Protein AF-A0A352KAQ6-F1 (afdb_monomer_lite)

Sequence (75 aa):
MSPSDDPVGHDIERLLRIMARLRGPDGCPWDQVQTFATIAPYTIEEAYEVADAIATDDMPALKDELGDLLLQVVY

Structure (mmCIF, N/CA/C/O backbone):
data_AF-A0A352KAQ6-F1
#
_entry.id   AF-A0A352KAQ6-F1
#
loop_
_atom_site.group_PDB
_atom_site.id
_atom_site.type_symbol
_atom_site.label_atom_id
_atom_site.label_alt_id
_atom_site.label_comp_id
_atom_site.label_asym_id
_atom_site.label_entity_id
_atom_site.label_seq_id
_atom_site.pdbx_PDB_ins_code
_atom_site.Cartn_x
_atom_site.Cartn_y
_atom_site.Cartn_z
_atom_site.occupancy
_atom_site.B_iso_or_equiv
_atom_site.auth_seq_id
_atom_site.auth_comp_id
_atom_site.auth_asym_id
_atom_site.auth_atom_id
_atom_site.pdbx_PDB_model_num
ATOM 1 N N . MET A 1 1 ? -9.743 30.000 -4.735 1.00 49.31 1 MET A N 1
ATOM 2 C CA . MET A 1 1 ? -8.729 28.973 -4.433 1.00 49.31 1 MET A CA 1
ATOM 3 C C . MET A 1 1 ? -8.278 28.395 -5.751 1.00 49.31 1 MET A C 1
ATOM 5 O O . MET A 1 1 ? -9.130 27.955 -6.516 1.00 49.31 1 MET A O 1
ATOM 9 N N . SER A 1 2 ? -6.990 28.520 -6.056 1.00 49.06 2 SER A N 1
ATOM 10 C CA . SER A 1 2 ? -6.406 27.913 -7.250 1.00 49.06 2 SER A CA 1
ATOM 11 C C . SER A 1 2 ? -6.144 26.426 -6.977 1.00 49.06 2 SER A C 1
ATOM 13 O O . SER A 1 2 ? -5.889 26.075 -5.826 1.00 49.06 2 SER A O 1
ATOM 15 N N . PRO A 1 3 ? -6.153 25.548 -7.996 1.00 55.69 3 PRO A N 1
ATOM 16 C CA . PRO A 1 3 ? -5.837 24.121 -7.836 1.00 55.69 3 PRO A CA 1
ATOM 17 C C . PRO A 1 3 ? -4.449 23.850 -7.225 1.00 55.69 3 PRO A C 1
ATOM 19 O O . PRO A 1 3 ? -4.169 22.743 -6.790 1.00 55.69 3 PRO A O 1
ATOM 22 N N . SER A 1 4 ? -3.576 24.862 -7.201 1.00 56.38 4 SER A N 1
ATOM 23 C CA . SER A 1 4 ? -2.234 24.832 -6.619 1.00 56.38 4 SER A CA 1
ATOM 24 C C . SER A 1 4 ? -2.189 24.967 -5.092 1.00 56.38 4 SER A C 1
ATOM 26 O O . SER A 1 4 ? -1.133 24.720 -4.516 1.00 56.38 4 SER A O 1
ATOM 28 N N . ASP A 1 5 ? -3.293 25.357 -4.445 1.00 58.91 5 ASP A N 1
ATOM 29 C CA . ASP A 1 5 ? -3.350 25.642 -3.000 1.00 58.91 5 ASP A CA 1
ATOM 30 C C . ASP A 1 5 ? -4.012 24.515 -2.182 1.00 58.91 5 ASP A C 1
ATOM 32 O O . ASP A 1 5 ? -4.293 24.706 -1.000 1.00 58.91 5 ASP A O 1
ATOM 36 N N . ASP A 1 6 ? -4.299 23.359 -2.794 1.00 57.25 6 ASP A N 1
ATOM 37 C CA . ASP A 1 6 ? -4.902 22.213 -2.105 1.00 57.25 6 ASP A CA 1
ATOM 38 C C . ASP A 1 6 ? -3.811 21.295 -1.520 1.00 57.25 6 ASP A C 1
ATOM 40 O O . ASP A 1 6 ? -3.145 20.588 -2.283 1.00 57.25 6 ASP A O 1
ATOM 44 N N . PRO A 1 7 ? -3.597 21.279 -0.189 1.00 56.41 7 PRO A N 1
ATOM 45 C CA . PRO A 1 7 ? -2.555 20.458 0.425 1.00 56.41 7 PRO A CA 1
ATOM 46 C C . PRO A 1 7 ? -2.729 18.959 0.129 1.00 56.41 7 PRO A C 1
ATOM 48 O O . PRO A 1 7 ? -1.732 18.256 -0.007 1.00 56.41 7 PRO A O 1
ATOM 51 N N . VAL A 1 8 ? -3.963 18.481 -0.078 1.00 56.31 8 VAL A N 1
ATOM 52 C CA . VAL A 1 8 ? -4.242 17.060 -0.356 1.00 56.31 8 VAL A CA 1
ATOM 53 C C . VAL A 1 8 ? -3.741 16.646 -1.745 1.00 56.31 8 VAL A C 1
ATOM 55 O O . VAL A 1 8 ? -3.210 15.547 -1.918 1.00 56.31 8 VAL A O 1
ATOM 58 N N . GLY A 1 9 ? -3.854 17.538 -2.736 1.00 59.41 9 GLY A N 1
ATOM 59 C CA . GLY A 1 9 ? -3.354 17.296 -4.092 1.00 59.41 9 GLY A CA 1
ATOM 60 C C . GLY A 1 9 ? -1.831 17.141 -4.147 1.00 59.41 9 GLY A C 1
ATOM 61 O O . GLY A 1 9 ? -1.321 16.324 -4.916 1.00 59.41 9 GLY A O 1
ATOM 62 N N . HIS A 1 10 ? -1.104 17.863 -3.287 1.00 68.31 10 HIS A N 1
ATOM 63 C CA . HIS A 1 10 ? 0.358 17.770 -3.181 1.00 68.31 10 HIS A CA 1
ATOM 64 C C . HIS A 1 10 ? 0.827 16.453 -2.549 1.00 68.31 10 HIS A C 1
ATOM 66 O O . HIS A 1 10 ? 1.873 15.923 -2.940 1.00 68.31 10 HIS A O 1
ATOM 72 N N . ASP A 1 11 ? 0.057 15.900 -1.610 1.00 83.00 11 ASP A N 1
ATOM 73 C CA . ASP A 1 11 ? 0.450 14.715 -0.842 1.00 83.00 11 ASP A CA 1
ATOM 74 C C . ASP A 1 11 ? 0.341 13.418 -1.654 1.00 83.00 11 ASP A C 1
ATOM 76 O O . ASP A 1 11 ? 1.279 12.614 -1.660 1.00 83.00 11 ASP A O 1
ATOM 80 N N . ILE A 1 12 ? -0.737 13.241 -2.427 1.00 90.56 12 ILE A N 1
ATOM 81 C CA . ILE A 1 12 ? -0.868 12.082 -3.326 1.00 90.56 12 ILE A CA 1
ATOM 82 C C . ILE A 1 12 ? 0.136 12.164 -4.477 1.00 90.56 12 ILE A C 1
ATOM 84 O O . ILE A 1 12 ? 0.762 11.164 -4.825 1.00 90.56 12 ILE A O 1
ATOM 88 N N . GLU A 1 13 ? 0.373 13.351 -5.039 1.00 92.94 13 GLU A N 1
ATOM 89 C CA . GLU A 1 13 ? 1.398 13.518 -6.073 1.00 92.94 13 GLU A CA 1
ATOM 90 C C . GLU A 1 13 ? 2.800 13.193 -5.530 1.00 92.94 13 GLU A C 1
ATOM 92 O O . GLU A 1 13 ? 3.625 12.571 -6.206 1.00 92.94 13 GLU A O 1
ATOM 97 N N . ARG A 1 14 ? 3.082 13.570 -4.277 1.00 93.31 14 ARG A N 1
ATOM 98 C CA . ARG A 1 14 ? 4.316 13.176 -3.593 1.00 93.31 14 ARG A CA 1
ATOM 99 C C . ARG A 1 14 ? 4.409 11.659 -3.437 1.00 93.31 14 ARG A C 1
ATOM 101 O O . ARG A 1 14 ? 5.479 11.122 -3.718 1.00 93.31 14 ARG A O 1
ATOM 108 N N . LEU A 1 15 ? 3.332 10.982 -3.043 1.00 94.56 15 LEU A N 1
ATOM 109 C CA . LEU A 1 15 ? 3.297 9.524 -2.929 1.00 94.56 15 LEU A CA 1
ATOM 110 C C . LEU A 1 15 ? 3.550 8.835 -4.284 1.00 94.56 15 LEU A C 1
ATOM 112 O O . LEU A 1 15 ? 4.417 7.968 -4.374 1.00 94.56 15 LEU A O 1
ATOM 116 N N . LEU A 1 16 ? 2.903 9.295 -5.360 1.00 95.62 16 LEU A N 1
ATOM 117 C CA . LEU A 1 16 ? 3.129 8.793 -6.723 1.00 95.62 16 LEU A CA 1
ATOM 118 C C . LEU A 1 16 ? 4.591 8.965 -7.165 1.00 95.62 16 LEU A C 1
ATOM 120 O O . LEU A 1 16 ? 5.186 8.049 -7.733 1.00 95.62 16 LEU A O 1
ATOM 124 N N . ARG A 1 17 ? 5.209 10.118 -6.868 1.00 95.62 17 ARG A N 1
ATOM 125 C CA . ARG A 1 17 ? 6.638 10.355 -7.149 1.00 95.62 17 ARG A CA 1
ATOM 126 C C . ARG A 1 17 ? 7.552 9.424 -6.354 1.00 95.62 17 ARG A C 1
ATOM 128 O O . ARG A 1 17 ? 8.584 9.008 -6.878 1.00 95.62 17 ARG A O 1
ATOM 135 N N . ILE A 1 18 ? 7.201 9.111 -5.106 1.00 95.06 18 ILE A N 1
ATOM 136 C CA . ILE A 1 18 ? 7.947 8.151 -4.284 1.00 95.06 18 ILE A CA 1
ATOM 137 C C . ILE A 1 18 ? 7.856 6.756 -4.906 1.00 95.06 18 ILE A C 1
ATOM 139 O O . ILE A 1 18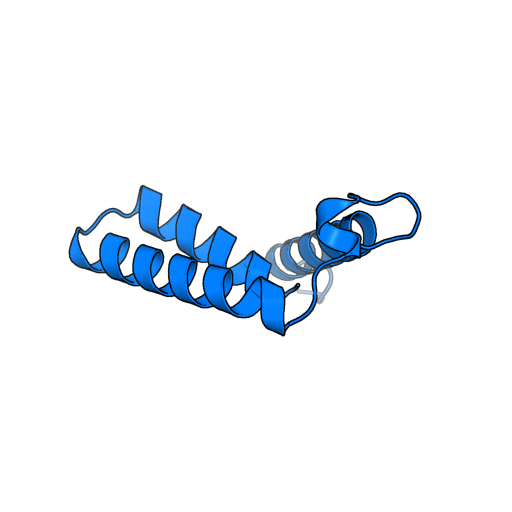 ? 8.901 6.157 -5.147 1.00 95.06 18 ILE A O 1
ATOM 143 N N . MET A 1 19 ? 6.657 6.281 -5.251 1.00 96.81 19 MET A N 1
ATOM 144 C CA . MET A 1 19 ? 6.473 4.964 -5.875 1.00 96.81 19 MET A CA 1
ATOM 145 C C . MET A 1 19 ? 7.223 4.856 -7.211 1.00 96.81 19 MET A C 1
ATOM 147 O O . MET A 1 19 ? 7.985 3.914 -7.434 1.00 96.81 19 MET A O 1
ATOM 151 N N . ALA A 1 20 ? 7.122 5.881 -8.064 1.00 96.75 20 ALA A N 1
ATOM 152 C CA . ALA A 1 20 ? 7.865 5.939 -9.323 1.00 96.75 20 ALA A CA 1
ATOM 153 C C . ALA A 1 20 ? 9.388 5.874 -9.110 1.00 96.75 20 ALA A C 1
ATOM 155 O O . ALA A 1 20 ? 10.102 5.252 -9.897 1.00 96.75 20 ALA A O 1
ATOM 156 N N . ARG A 1 21 ? 9.901 6.493 -8.037 1.00 96.94 21 ARG A N 1
ATOM 157 C CA . ARG A 1 21 ? 11.320 6.414 -7.671 1.00 96.94 21 ARG A CA 1
ATOM 158 C C . ARG A 1 21 ? 11.703 5.025 -7.160 1.00 96.94 21 ARG A C 1
ATOM 160 O O . ARG A 1 21 ? 12.756 4.530 -7.550 1.00 96.94 21 ARG A O 1
ATOM 167 N N . LEU A 1 22 ? 10.879 4.407 -6.314 1.00 97.19 22 LEU A N 1
ATOM 168 C CA . LEU A 1 22 ? 11.124 3.065 -5.773 1.00 97.19 22 LEU A CA 1
ATOM 169 C C . LEU A 1 22 ? 11.165 2.000 -6.874 1.00 97.19 22 LEU A C 1
ATOM 171 O O . LEU A 1 22 ? 12.013 1.116 -6.821 1.00 97.19 22 LEU A O 1
ATOM 175 N N . ARG A 1 23 ? 10.326 2.129 -7.905 1.00 96.44 23 ARG A N 1
ATOM 176 C CA . ARG A 1 23 ? 10.265 1.197 -9.045 1.00 96.44 23 ARG A CA 1
ATOM 177 C C . ARG A 1 23 ? 11.153 1.594 -10.232 1.00 96.44 23 ARG A C 1
ATOM 179 O O . ARG A 1 23 ? 11.208 0.876 -11.228 1.00 96.44 23 ARG A O 1
ATOM 186 N N . GLY A 1 24 ? 11.826 2.742 -10.151 1.00 97.06 24 GLY A N 1
ATOM 187 C CA . GLY A 1 24 ? 12.727 3.230 -11.193 1.00 97.06 24 GLY A CA 1
ATOM 188 C C . GLY A 1 24 ? 14.030 2.419 -11.292 1.00 97.06 24 GLY A C 1
ATOM 189 O O . GLY A 1 24 ? 14.305 1.599 -10.419 1.00 97.06 24 GLY A O 1
ATOM 190 N N . PRO A 1 25 ? 14.873 2.671 -12.314 1.00 96.25 25 PRO A N 1
ATOM 191 C CA . PRO A 1 25 ? 16.118 1.925 -12.550 1.00 96.25 25 PRO A CA 1
ATOM 192 C C . PRO A 1 25 ? 17.082 1.882 -11.352 1.00 96.25 25 PRO A C 1
ATOM 194 O O . PRO A 1 25 ? 17.679 0.846 -11.080 1.00 96.25 25 PRO A O 1
ATOM 197 N N . ASP A 1 26 ? 17.175 2.984 -10.603 1.00 95.88 26 ASP A N 1
ATOM 198 C CA . ASP A 1 26 ? 18.007 3.115 -9.394 1.00 95.88 26 ASP A CA 1
ATOM 199 C C . ASP A 1 26 ? 17.190 2.940 -8.096 1.00 95.88 26 ASP A C 1
ATOM 201 O O . ASP A 1 26 ? 17.568 3.419 -7.024 1.00 95.88 26 ASP A O 1
ATOM 205 N N . GLY A 1 27 ? 16.007 2.335 -8.218 1.00 95.62 27 GLY A N 1
ATOM 206 C CA . GLY A 1 27 ? 15.049 2.140 -7.140 1.00 95.62 27 GLY A CA 1
ATOM 207 C C . GLY A 1 27 ? 15.366 0.950 -6.231 1.00 95.62 27 GLY A C 1
ATOM 208 O O . GLY A 1 27 ? 16.440 0.352 -6.277 1.00 95.62 27 GLY A O 1
ATOM 209 N N . CYS A 1 28 ? 14.402 0.585 -5.396 1.00 97.25 28 CYS A N 1
ATOM 210 C CA . CYS A 1 28 ? 14.502 -0.560 -4.504 1.00 97.25 28 CYS A CA 1
ATOM 211 C C . CYS A 1 28 ? 14.425 -1.873 -5.311 1.00 97.25 28 CYS A C 1
ATOM 213 O O . CYS A 1 28 ? 13.445 -2.081 -6.030 1.00 97.25 28 CYS A O 1
ATOM 215 N N . PRO A 1 29 ? 15.396 -2.801 -5.184 1.00 97.44 29 PRO A N 1
ATOM 216 C CA . PRO A 1 29 ? 15.363 -4.065 -5.921 1.00 97.44 29 PRO A CA 1
ATOM 217 C C . PRO A 1 29 ? 14.123 -4.913 -5.631 1.00 97.44 29 PRO A C 1
ATOM 219 O O . PRO A 1 29 ? 13.655 -5.625 -6.514 1.00 97.44 29 PRO A O 1
ATOM 222 N N . TRP A 1 30 ? 13.588 -4.835 -4.407 1.00 96.62 30 TRP A N 1
ATOM 223 C CA . TRP A 1 30 ? 12.369 -5.551 -4.040 1.00 96.62 30 TRP A CA 1
ATOM 224 C C . TRP A 1 30 ? 11.161 -5.007 -4.803 1.00 96.62 30 TRP A C 1
AT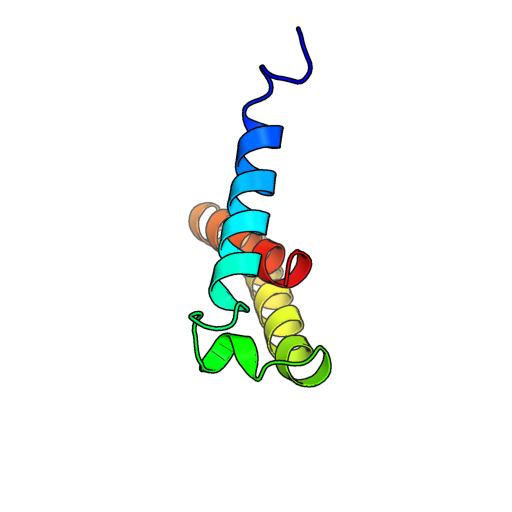OM 226 O O . TRP A 1 30 ? 10.419 -5.808 -5.360 1.00 96.62 30 TRP A O 1
ATOM 236 N N . ASP A 1 31 ? 11.017 -3.681 -4.912 1.00 96.75 31 ASP A N 1
ATOM 237 C CA . ASP A 1 31 ? 9.899 -3.037 -5.616 1.00 96.75 31 ASP A CA 1
ATOM 238 C C . ASP A 1 31 ? 9.956 -3.224 -7.138 1.00 96.75 31 ASP A C 1
ATOM 240 O O . ASP A 1 31 ? 8.933 -3.375 -7.809 1.00 96.75 31 ASP A O 1
ATOM 244 N N . GLN A 1 32 ? 11.163 -3.253 -7.710 1.00 96.94 32 GLN A N 1
ATOM 245 C CA . GLN A 1 32 ? 11.352 -3.439 -9.151 1.00 96.94 32 GLN A CA 1
ATOM 246 C C . GLN A 1 32 ? 10.865 -4.806 -9.649 1.00 96.94 32 GLN A C 1
ATOM 248 O O . GLN A 1 32 ? 10.405 -4.915 -10.786 1.00 96.94 32 GLN A O 1
ATOM 253 N N . VAL A 1 33 ? 10.971 -5.852 -8.823 1.00 96.94 33 VAL A N 1
ATOM 254 C CA . VAL A 1 33 ? 10.605 -7.223 -9.220 1.00 96.94 33 VAL A CA 1
ATOM 255 C C . VAL A 1 33 ? 9.138 -7.563 -8.953 1.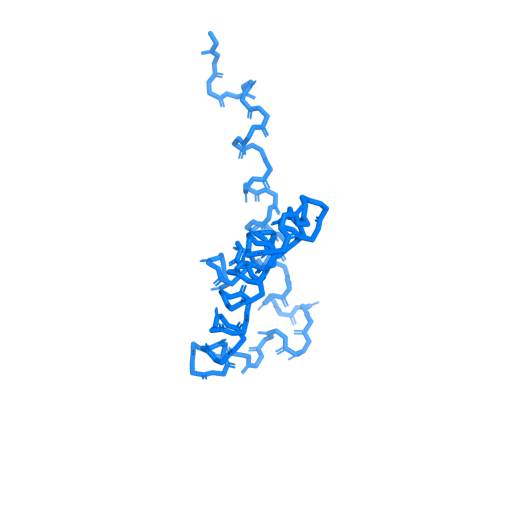00 96.94 33 VAL A C 1
ATOM 257 O O . VAL A 1 33 ? 8.687 -8.636 -9.356 1.00 96.94 33 VAL A O 1
ATOM 260 N N . GLN A 1 34 ? 8.385 -6.678 -8.292 1.00 97.94 34 GLN A N 1
ATOM 261 C CA . GLN A 1 34 ? 6.983 -6.937 -7.983 1.00 97.94 34 GLN A CA 1
ATOM 262 C C . GLN A 1 34 ? 6.086 -6.852 -9.222 1.00 97.94 34 GLN A C 1
ATOM 264 O O . GLN A 1 34 ? 6.263 -6.033 -10.129 1.00 97.94 34 GLN A O 1
ATOM 269 N N . THR A 1 35 ? 5.055 -7.690 -9.219 1.00 96.81 35 THR A N 1
ATOM 270 C CA . THR A 1 35 ? 3.965 -7.723 -10.196 1.00 96.81 35 THR A CA 1
ATOM 271 C C . THR A 1 35 ? 2.633 -7.626 -9.459 1.00 96.81 35 THR A C 1
ATOM 273 O O . THR A 1 35 ? 2.569 -7.886 -8.261 1.00 96.81 35 THR A O 1
ATOM 276 N N . PHE A 1 36 ? 1.530 -7.361 -10.162 1.00 96.69 36 PHE A N 1
ATOM 277 C CA . PHE A 1 36 ? 0.208 -7.386 -9.521 1.00 96.69 36 PHE A CA 1
ATOM 278 C C . PHE A 1 36 ? -0.104 -8.727 -8.838 1.00 96.69 36 PHE A C 1
ATOM 280 O O . PHE A 1 36 ? -0.785 -8.750 -7.820 1.00 96.69 36 PHE A O 1
ATOM 287 N N . ALA A 1 37 ? 0.433 -9.841 -9.350 1.00 98.25 37 ALA A N 1
ATOM 288 C CA . ALA A 1 37 ? 0.255 -11.149 -8.728 1.00 98.25 37 ALA A CA 1
ATOM 289 C C . ALA A 1 37 ? 1.017 -11.287 -7.400 1.00 98.25 37 ALA A C 1
ATOM 291 O O . ALA A 1 37 ? 0.526 -11.956 -6.495 1.00 98.25 37 ALA A O 1
ATOM 292 N N . THR A 1 38 ? 2.197 -10.670 -7.275 1.00 97.62 38 THR A N 1
ATOM 293 C CA . THR A 1 38 ? 2.978 -10.709 -6.029 1.00 97.62 38 THR A CA 1
ATOM 294 C C . THR A 1 38 ? 2.488 -9.684 -5.013 1.00 97.62 38 THR A C 1
ATOM 296 O O . THR A 1 38 ? 2.616 -9.939 -3.825 1.00 97.62 38 THR A O 1
ATOM 299 N N . ILE A 1 39 ? 1.871 -8.584 -5.464 1.00 98.00 39 ILE A N 1
ATOM 300 C CA . ILE A 1 39 ? 1.282 -7.548 -4.599 1.00 98.00 39 ILE A CA 1
ATOM 301 C C . ILE A 1 39 ? -0.097 -7.930 -4.050 1.00 98.00 39 ILE A C 1
ATOM 303 O O . ILE A 1 39 ? -0.407 -7.605 -2.909 1.00 98.00 39 ILE A O 1
ATOM 307 N N . ALA A 1 40 ? -0.903 -8.674 -4.814 1.00 98.12 40 ALA A N 1
ATOM 308 C CA . ALA A 1 40 ? -2.251 -9.085 -4.414 1.00 98.12 40 ALA A CA 1
ATOM 309 C C . ALA A 1 40 ? -2.397 -9.625 -2.971 1.00 98.12 40 ALA A C 1
ATOM 311 O O . ALA A 1 40 ? -3.341 -9.201 -2.304 1.00 98.12 40 ALA A O 1
ATOM 312 N N . PRO A 1 41 ? -1.536 -10.533 -2.459 1.00 98.12 41 PRO A N 1
ATOM 313 C CA . PRO A 1 41 ? -1.654 -10.992 -1.074 1.00 98.12 41 PRO A CA 1
ATOM 314 C C . PRO A 1 41 ? -1.478 -9.862 -0.054 1.00 98.12 41 PRO A C 1
ATOM 316 O O . PRO A 1 41 ? -2.268 -9.800 0.880 1.00 98.12 41 PRO A O 1
ATOM 319 N N . TYR A 1 42 ? -0.533 -8.943 -0.272 1.00 97.62 42 TYR A N 1
ATOM 320 C CA . TYR A 1 42 ? -0.325 -7.791 0.608 1.00 97.62 42 TYR A CA 1
ATOM 321 C C . TYR A 1 42 ? -1.544 -6.867 0.585 1.00 97.62 42 TYR A C 1
ATOM 323 O O . TYR A 1 42 ? -2.063 -6.513 1.627 1.00 97.62 42 TYR A O 1
ATOM 331 N N . THR A 1 43 ? -2.116 -6.575 -0.590 1.00 97.94 43 THR A N 1
ATOM 332 C CA . THR A 1 43 ? -3.357 -5.775 -0.669 1.00 97.94 43 THR A CA 1
ATOM 333 C C . THR A 1 43 ? -4.515 -6.382 0.130 1.00 97.94 43 THR A C 1
ATOM 335 O O . THR A 1 43 ? -5.341 -5.653 0.674 1.00 97.94 43 THR A O 1
ATOM 338 N N . ILE A 1 44 ? -4.607 -7.714 0.176 1.00 98.44 44 ILE A N 1
ATOM 339 C CA . ILE A 1 44 ? -5.626 -8.411 0.967 1.00 98.44 44 ILE A CA 1
ATOM 340 C C . ILE A 1 44 ? -5.320 -8.301 2.466 1.00 98.44 44 ILE A C 1
ATOM 342 O O . ILE A 1 44 ? -6.250 -8.085 3.238 1.00 98.44 44 ILE A O 1
ATOM 346 N N . GLU A 1 45 ? -4.056 -8.450 2.861 1.00 98.62 45 GLU A N 1
ATOM 347 C CA . GLU A 1 45 ? -3.584 -8.322 4.247 1.00 98.62 45 GLU A CA 1
ATOM 348 C C . GLU A 1 45 ? -3.931 -6.945 4.828 1.00 98.62 45 GLU A C 1
ATOM 350 O O . GLU A 1 45 ? -4.727 -6.884 5.764 1.00 98.62 45 GLU A O 1
ATOM 355 N N . GLU A 1 46 ? -3.516 -5.863 4.164 1.00 98.44 46 GLU A N 1
ATOM 356 C CA . GLU A 1 46 ? -3.806 -4.483 4.592 1.00 98.44 46 GLU A CA 1
ATOM 357 C C . GLU A 1 46 ? -5.320 -4.223 4.725 1.00 98.44 46 GLU A C 1
ATOM 359 O O . GLU A 1 46 ? -5.800 -3.533 5.623 1.00 98.44 46 GLU A O 1
ATOM 364 N N . ALA A 1 47 ? -6.131 -4.801 3.829 1.00 98.69 47 ALA A N 1
ATOM 365 C CA . ALA A 1 47 ? -7.585 -4.657 3.893 1.00 98.69 47 ALA A CA 1
ATOM 366 C C . ALA A 1 47 ? -8.195 -5.362 5.118 1.00 98.69 47 ALA A C 1
ATOM 368 O O . ALA A 1 47 ? -9.203 -4.892 5.659 1.00 98.69 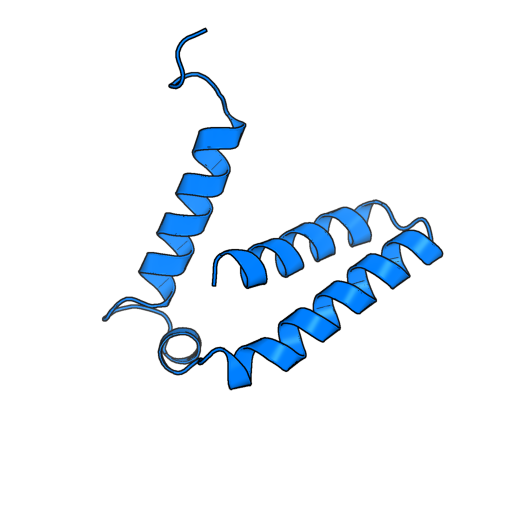47 ALA A O 1
ATOM 369 N N . TYR A 1 48 ? -7.612 -6.483 5.552 1.00 98.75 48 TYR A N 1
ATOM 370 C CA . TYR A 1 48 ? -8.006 -7.143 6.794 1.00 98.75 48 TYR A CA 1
ATOM 371 C C . TYR A 1 48 ? -7.544 -6.364 8.024 1.00 98.75 48 TYR A C 1
ATOM 373 O O . TYR A 1 48 ? -8.312 -6.277 8.979 1.00 98.75 48 TYR A O 1
ATOM 381 N N . GLU A 1 49 ? -6.360 -5.759 7.991 1.00 98.75 49 GLU A N 1
ATOM 382 C CA . GLU A 1 49 ? -5.840 -4.940 9.092 1.00 98.75 49 GLU A CA 1
ATOM 383 C C . GLU A 1 49 ? -6.669 -3.662 9.281 1.00 98.75 49 GLU A C 1
ATOM 385 O O . GLU A 1 49 ? -7.099 -3.364 10.397 1.00 98.75 49 GLU A O 1
ATOM 390 N N . VAL A 1 50 ? -7.071 -2.994 8.192 1.00 98.81 50 VAL A N 1
ATOM 391 C CA . VAL A 1 50 ? -8.065 -1.904 8.243 1.00 98.81 50 VAL A CA 1
ATOM 392 C C . VAL A 1 50 ? -9.370 -2.371 8.897 1.00 98.81 50 VAL A C 1
ATOM 394 O O . VAL A 1 50 ? -9.944 -1.664 9.729 1.00 98.81 50 VAL A O 1
ATOM 397 N N . ALA A 1 51 ? -9.872 -3.550 8.519 1.00 98.81 51 ALA A N 1
ATOM 398 C CA . ALA A 1 51 ? -11.108 -4.082 9.086 1.00 98.81 51 ALA A CA 1
ATOM 399 C C . ALA A 1 51 ? -10.972 -4.401 10.587 1.00 98.81 51 ALA A C 1
ATOM 401 O O . ALA A 1 51 ? -11.915 -4.149 11.341 1.00 98.81 51 ALA A O 1
ATOM 402 N N . ASP A 1 52 ? -9.822 -4.919 11.022 1.00 98.81 52 ASP A N 1
ATOM 403 C CA . ASP A 1 52 ? -9.539 -5.225 12.428 1.00 98.81 52 ASP A CA 1
ATOM 404 C C . ASP A 1 52 ? -9.401 -3.955 13.278 1.00 98.81 52 ASP A C 1
ATOM 406 O O . ASP A 1 52 ? -10.021 -3.848 14.340 1.00 98.81 52 ASP A O 1
ATOM 410 N N . ALA A 1 53 ? -8.702 -2.938 12.770 1.00 98.81 53 ALA A N 1
ATOM 411 C CA . ALA A 1 53 ? -8.591 -1.637 13.427 1.00 98.81 53 ALA A CA 1
ATOM 412 C C . ALA A 1 53 ? -9.969 -0.979 13.637 1.00 98.81 53 ALA A C 1
ATOM 414 O O . ALA A 1 53 ? -10.254 -0.433 14.704 1.00 98.81 53 ALA A O 1
ATOM 415 N N . ILE A 1 54 ? -10.878 -1.095 12.658 1.00 98.75 54 ILE A N 1
ATOM 416 C CA . ILE A 1 54 ? -12.275 -0.649 12.807 1.00 98.75 54 ILE A CA 1
ATOM 417 C C . ILE A 1 54 ? -13.004 -1.474 13.872 1.00 98.75 54 ILE A C 1
ATOM 419 O O . ILE A 1 54 ? -13.731 -0.917 14.695 1.00 98.75 54 ILE A O 1
ATOM 423 N N . ALA A 1 55 ? -12.850 -2.800 13.851 1.00 98.75 55 ALA A N 1
ATOM 424 C CA . ALA A 1 55 ? -13.542 -3.695 14.777 1.00 98.75 55 ALA A CA 1
ATOM 425 C C . ALA A 1 55 ? -13.115 -3.490 16.241 1.00 98.75 55 ALA A C 1
ATOM 427 O O . ALA A 1 55 ? -13.902 -3.756 17.153 1.00 98.75 55 ALA A O 1
ATOM 428 N N . THR A 1 56 ? -11.890 -3.012 16.458 1.00 98.56 56 THR A N 1
ATOM 429 C CA . THR A 1 56 ? -11.291 -2.782 17.778 1.00 98.56 56 THR A CA 1
ATOM 430 C C . THR A 1 56 ? -11.333 -1.321 18.239 1.00 98.56 56 THR A C 1
ATOM 432 O O . THR A 1 56 ? -10.938 -1.046 19.371 1.00 98.56 56 THR A O 1
ATOM 435 N N . ASP A 1 57 ? -11.871 -0.406 17.420 1.00 98.31 57 ASP A N 1
ATOM 436 C CA . ASP A 1 57 ? -11.886 1.050 17.660 1.00 98.31 57 ASP A CA 1
ATOM 437 C C . ASP A 1 57 ? -10.468 1.640 17.858 1.00 98.31 57 ASP A C 1
ATOM 439 O O . ASP A 1 57 ? -10.266 2.631 18.567 1.00 98.31 57 ASP A O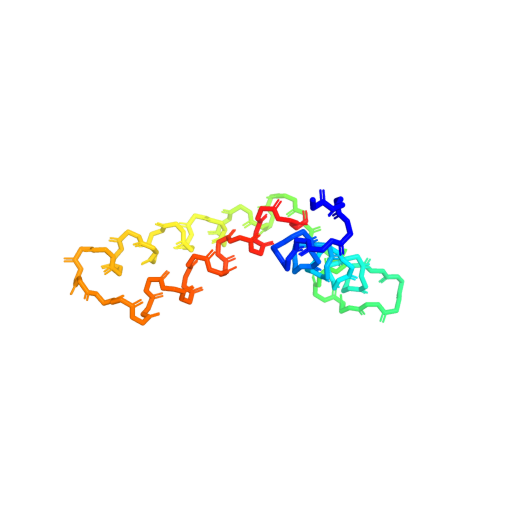 1
ATOM 443 N N . ASP A 1 58 ? -9.461 1.028 17.222 1.00 98.69 58 ASP A N 1
ATOM 444 C CA . ASP A 1 58 ? -8.069 1.482 17.261 1.00 98.69 58 ASP A CA 1
ATOM 445 C C . ASP A 1 58 ? -7.828 2.543 16.179 1.00 98.69 58 ASP A C 1
ATOM 447 O O . ASP A 1 58 ? -7.407 2.277 15.053 1.00 98.69 58 ASP A O 1
ATOM 451 N N . MET A 1 59 ? -8.148 3.791 16.523 1.00 98.25 59 MET A N 1
ATOM 452 C CA . MET A 1 59 ? -8.008 4.934 15.616 1.00 98.25 59 MET A CA 1
ATOM 453 C C . MET A 1 59 ? -6.561 5.198 15.149 1.00 98.25 59 MET A C 1
ATOM 455 O O . MET A 1 59 ? -6.395 5.586 13.988 1.00 98.25 59 MET A O 1
ATOM 459 N N . PRO A 1 60 ? -5.519 5.053 15.999 1.00 98.44 60 PRO A N 1
ATOM 460 C CA . PRO A 1 60 ? -4.132 5.067 15.543 1.00 98.44 60 PRO A CA 1
ATOM 461 C C . PRO A 1 60 ? -3.843 4.011 14.475 1.00 98.44 60 PRO A C 1
ATOM 463 O O . PRO A 1 60 ? -3.413 4.397 13.390 1.00 98.44 60 PRO A O 1
ATOM 466 N N . ALA A 1 61 ? -4.144 2.736 14.744 1.00 98.44 61 ALA A N 1
ATOM 467 C CA . ALA A 1 61 ? -3.899 1.657 13.787 1.00 98.44 61 ALA A CA 1
ATOM 468 C C . ALA A 1 61 ? -4.667 1.901 12.486 1.00 98.44 61 ALA A C 1
ATOM 470 O O . ALA A 1 61 ? -4.084 1.890 11.412 1.00 98.44 61 ALA A O 1
ATOM 471 N N . LEU A 1 62 ? -5.946 2.281 12.573 1.00 98.69 62 LEU A N 1
ATOM 472 C CA . LEU A 1 62 ? -6.771 2.559 11.397 1.00 98.69 62 LEU A CA 1
ATOM 473 C C . LEU A 1 62 ? -6.129 3.583 10.454 1.00 98.69 62 LEU A C 1
ATOM 475 O O . LEU A 1 62 ? -6.231 3.461 9.235 1.00 98.69 62 LEU A O 1
ATOM 479 N N . LYS A 1 63 ? -5.493 4.622 11.001 1.00 98.19 63 LYS A N 1
ATOM 480 C CA . LYS A 1 63 ? -4.810 5.626 10.186 1.00 98.19 63 LYS A CA 1
ATOM 481 C C . LYS A 1 63 ? -3.585 5.043 9.477 1.00 98.19 63 LYS A C 1
ATOM 483 O O . LYS A 1 63 ? -3.356 5.414 8.325 1.00 98.19 63 LYS A O 1
ATOM 488 N N . ASP A 1 64 ? -2.819 4.208 10.166 1.00 98.19 64 ASP A N 1
ATOM 489 C CA . ASP A 1 64 ? -1.608 3.591 9.633 1.00 98.19 64 ASP A CA 1
ATOM 490 C C . ASP A 1 64 ? -1.977 2.580 8.528 1.00 98.19 64 ASP A C 1
ATOM 492 O O . ASP A 1 64 ? -1.545 2.765 7.389 1.00 98.19 64 ASP A O 1
ATOM 496 N N . GLU A 1 65 ? -2.933 1.677 8.779 1.00 98.62 65 GLU A N 1
ATOM 497 C CA . GLU A 1 65 ? -3.347 0.657 7.795 1.00 98.62 65 GLU A CA 1
ATOM 498 C C . GLU A 1 65 ? -4.056 1.255 6.572 1.00 98.62 65 GLU A C 1
ATOM 500 O O . GLU A 1 65 ? -3.931 0.775 5.446 1.00 98.62 65 GLU A O 1
ATOM 505 N N . LEU A 1 66 ? -4.794 2.361 6.733 1.00 98.31 66 LEU A N 1
ATOM 506 C CA . LEU A 1 66 ? -5.335 3.087 5.576 1.00 98.31 66 LEU A CA 1
ATOM 507 C C . LEU A 1 66 ? -4.225 3.713 4.719 1.00 98.31 66 LEU A C 1
ATOM 509 O O . LEU A 1 66 ? -4.412 3.888 3.512 1.00 98.31 66 LEU A O 1
ATOM 513 N N . GLY A 1 67 ? -3.096 4.075 5.328 1.00 96.81 67 GLY A N 1
ATOM 514 C CA . GLY A 1 67 ? -1.905 4.538 4.625 1.00 96.81 67 GLY A CA 1
ATOM 515 C C . GLY A 1 67 ? -1.230 3.414 3.844 1.00 96.81 67 GLY A C 1
ATOM 516 O O . GLY A 1 67 ? -0.917 3.602 2.664 1.00 96.81 67 GLY A O 1
ATOM 517 N N . ASP A 1 68 ? -1.076 2.249 4.464 1.00 97.50 68 ASP A N 1
ATOM 518 C CA . ASP A 1 68 ? -0.444 1.085 3.842 1.00 97.50 68 ASP A CA 1
ATOM 519 C C . ASP A 1 68 ? -1.330 0.491 2.736 1.00 97.50 68 ASP A C 1
ATOM 521 O O . ASP A 1 68 ? -0.861 0.261 1.615 1.00 97.50 68 ASP A O 1
ATOM 525 N N . LEU A 1 69 ? -2.650 0.430 2.936 1.00 98.00 69 LEU A N 1
ATOM 526 C CA . LEU A 1 69 ? -3.596 0.083 1.873 1.00 98.00 69 LEU A CA 1
ATOM 527 C C . LEU A 1 69 ? -3.552 1.086 0.706 1.00 98.00 69 LEU A C 1
ATOM 529 O O . LEU A 1 69 ? -3.599 0.690 -0.464 1.00 98.00 69 LEU A O 1
ATOM 533 N N . LEU A 1 70 ? -3.435 2.390 0.988 1.00 96.88 70 LEU A N 1
ATOM 534 C CA . LEU A 1 70 ? -3.289 3.414 -0.052 1.00 96.88 70 LEU A CA 1
ATOM 535 C C . LEU A 1 70 ? -1.986 3.234 -0.846 1.00 96.88 70 LEU A C 1
ATOM 537 O O . LEU A 1 70 ? -1.991 3.465 -2.059 1.00 96.88 70 LEU A O 1
ATOM 541 N N . LEU A 1 71 ? -0.897 2.787 -0.207 1.00 95.44 71 LEU A N 1
ATOM 542 C CA . LEU A 1 71 ? 0.356 2.454 -0.889 1.00 95.44 71 LEU A CA 1
ATOM 543 C C . LEU A 1 71 ? 0.149 1.350 -1.936 1.00 95.44 71 LEU A C 1
ATOM 545 O O . LEU A 1 71 ? 0.702 1.445 -3.032 1.00 95.44 71 LEU A O 1
ATOM 549 N N . GLN A 1 72 ? -0.697 0.356 -1.647 1.00 95.81 72 GLN A N 1
ATOM 550 C CA . GLN A 1 72 ? -1.022 -0.710 -2.603 1.00 95.81 72 GLN A CA 1
ATOM 551 C C . GLN A 1 72 ? -1.860 -0.207 -3.792 1.00 95.81 72 GLN A C 1
ATOM 553 O O . GLN A 1 72 ? -1.720 -0.713 -4.904 1.00 95.81 72 GLN A O 1
ATOM 558 N N . VAL A 1 73 ? -2.706 0.815 -3.601 1.00 95.19 73 VAL A N 1
ATOM 559 C CA . VAL A 1 73 ? -3.511 1.420 -4.686 1.00 95.19 73 VAL A CA 1
ATOM 560 C C . VAL A 1 73 ? -2.644 2.187 -5.686 1.00 95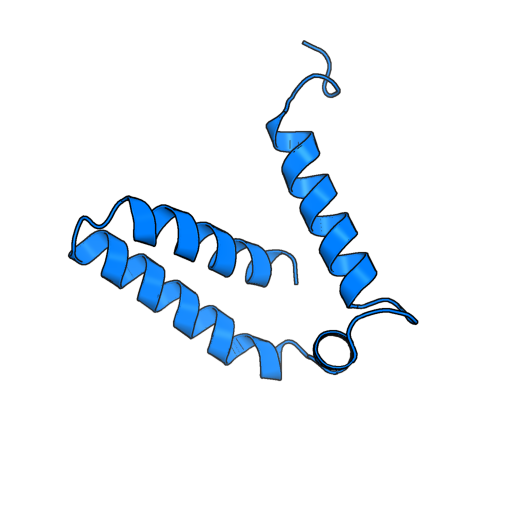.19 73 VAL A C 1
ATOM 562 O O . VAL A 1 73 ? -2.940 2.194 -6.881 1.00 95.19 73 VAL A O 1
ATOM 565 N N . VAL A 1 74 ? -1.590 2.856 -5.211 1.00 94.88 74 VAL A N 1
ATOM 566 C CA . VAL A 1 74 ? -0.672 3.630 -6.067 1.00 94.88 74 VAL A CA 1
ATOM 567 C C . VAL A 1 74 ? 0.453 2.791 -6.684 1.00 94.88 74 VAL A C 1
ATOM 569 O O . VAL A 1 74 ? 1.241 3.347 -7.452 1.00 94.88 74 VAL A O 1
ATOM 572 N N . TYR A 1 75 ? 0.551 1.510 -6.317 1.00 90.00 75 TYR A N 1
ATOM 573 C CA . TYR A 1 75 ? 1.671 0.620 -6.629 1.00 90.00 75 TYR A CA 1
ATOM 574 C C . TYR A 1 75 ? 1.925 0.423 -8.128 1.00 90.00 75 TYR A C 1
ATOM 576 O O . TYR A 1 75 ? 1.017 -0.016 -8.871 1.00 90.00 75 TYR A O 1
#

Secondary structure (DSSP, 8-state):
--GGG-HHHHHHHHHHHHHHHHTSTTS-HHHHT--HHHHHHHHHHHHHHHHHHHHHT-HHHHHHHHHHHHHHHT-

Foldseek 3Di:
DDPVPDPVVVVVVVLLVLLCQQCDPVHPPVSVPDDCVNLVVVLVVLVVQCVVCVVVVVPVSNVVSVVSNVNSVSD

Radius of gyration: 14.85 Å; chains: 1; bounding box: 32×40×30 Å

pLDDT: mean 91.51, std 13.98, range [49.06, 98.81]